Protein AF-0000000080700620 (afdb_homodimer)

Nearest PDB structures (foldseek):
  3g5g-assembly5_J  TM=9.250E-01  e=3.132E-03  Enterobacter sp. RFL1396
  3clc-assembly1_D  TM=9.111E-01  e=5.263E-03  unclassified
  4i6u-assembly1_A  TM=9.247E-01  e=5.907E-03  Enterobacter sp. RFL1396
  5k98-assembly1_P  TM=7.751E-01  e=6.629E-03  Escherichia coli MP020980.2
  3dnv-assembly1_B  TM=7.774E-01  e=7.439E-03  Escherichia coli K-12

InterPro domains:
  IPR001387 Cro/C1-type, helix-turn-helix domain [PF01381] (29-75)
  IPR001387 Cro/C1-type, helix-turn-helix domain [PS50943] (27-73)
  IPR001387 Cro/C1-type, helix-turn-helix domain [SM00530] (26-81)
  IPR001387 Cro/C1-type, helix-turn-helix domain [cd00093] (24-75)
  IPR010982 Lambda repressor-like, DNA-binding domain superfamily [G3DSA:1.10.260.40] (25-82)
  IPR010982 Lambda repressor-like, DNA-binding domain superfamily [SSF47413] (24-83)

Secondary structure (DSSP, 8-state):
-HHHHHHHHHHHHHHHHHHHHHHHHHHHHHHHHHT--HHHHHHHHT--HHHHHHHHTT-S--BHHHHHHHHHHTT-EEEEEEE-/-HHHHHHHHHHHHHHHHHHHHHHHHHHHHHHHHHT--HHHHHHHHT--HHHHHHHHTT-S--BHHHHHHHHHHTT-EEEEEEE-

Structure (mmCIF, N/CA/C/O backbone):
data_AF-0000000080700620-model_v1
#
loop_
_entity.id
_entity.type
_entity.pdbx_description
1 polymer 'DNA-binding helix-turn-helix protein'
#
loop_
_atom_site.group_PDB
_atom_site.id
_atom_site.type_symbol
_atom_site.label_atom_id
_atom_site.label_alt_id
_atom_site.label_comp_id
_atom_site.label_asym_id
_atom_site.label_entity_id
_atom_site.label_seq_id
_atom_site.pdbx_PDB_ins_code
_atom_site.Cartn_x
_atom_site.Cartn_y
_atom_site.Cartn_z
_atom_site.occupancy
_atom_site.B_iso_or_equiv
_atom_site.auth_seq_id
_atom_site.auth_comp_id
_atom_site.auth_asym_id
_atom_site.auth_atom_id
_atom_site.pdbx_PDB_model_num
ATOM 1 N N . MET A 1 1 ? -18.109 -12.594 -23.672 1 50.06 1 MET A N 1
ATOM 2 C CA . MET A 1 1 ? -16.969 -11.68 -23.562 1 50.06 1 MET A CA 1
ATOM 3 C C . MET A 1 1 ? -17.125 -10.742 -22.359 1 50.06 1 MET A C 1
ATOM 5 O O . MET A 1 1 ? -16.156 -10.453 -21.672 1 50.06 1 MET A O 1
ATOM 9 N N . GLU A 1 2 ? -18.438 -10.305 -22.203 1 54.78 2 GLU A N 1
ATOM 10 C CA . GLU A 1 2 ? -18.828 -9.391 -21.141 1 54.78 2 GLU A CA 1
ATOM 11 C C . GLU A 1 2 ? -18.672 -10.031 -19.766 1 54.78 2 GLU A C 1
ATOM 13 O O . GLU A 1 2 ? -18.281 -9.359 -18.797 1 54.78 2 GLU A O 1
ATOM 18 N N . GLU A 1 3 ? -18.938 -11.227 -19.719 1 53.06 3 GLU A N 1
ATOM 19 C CA . GLU A 1 3 ? -18.938 -11.969 -18.453 1 53.06 3 GLU A CA 1
ATOM 20 C C . GLU A 1 3 ? -17.547 -12.023 -17.844 1 53.06 3 GLU A C 1
ATOM 22 O O . GLU A 1 3 ? -17.391 -11.938 -16.625 1 53.06 3 GLU A O 1
ATOM 27 N N . LEU A 1 4 ? -16.656 -12.25 -18.766 1 53.56 4 LEU A N 1
ATOM 28 C CA . LEU A 1 4 ? -15.281 -12.383 -18.281 1 53.56 4 LEU A CA 1
ATOM 29 C C . LEU A 1 4 ? -14.805 -11.086 -17.641 1 53.56 4 LEU A C 1
ATOM 31 O O . LEU A 1 4 ? -14.047 -11.109 -16.672 1 53.56 4 LEU A O 1
ATOM 35 N N . LYS A 1 5 ? -15.352 -10.164 -18.234 1 55.62 5 LYS A N 1
ATOM 36 C CA . LYS A 1 5 ? -14.977 -8.859 -17.703 1 55.62 5 LYS A CA 1
ATOM 37 C C . LYS A 1 5 ? -15.539 -8.656 -16.297 1 55.62 5 LYS A C 1
ATOM 39 O O . LYS A 1 5 ? -14.883 -8.055 -15.445 1 55.62 5 LYS A O 1
ATOM 44 N N . ILE A 1 6 ? -16.703 -9.07 -16.188 1 56.22 6 ILE A N 1
ATOM 45 C CA . ILE A 1 6 ? -17.391 -8.969 -14.898 1 56.22 6 ILE A CA 1
ATOM 46 C C . ILE A 1 6 ? -16.688 -9.852 -13.875 1 56.22 6 ILE A C 1
ATOM 48 O O . ILE A 1 6 ? -16.516 -9.445 -12.719 1 56.22 6 ILE A O 1
ATOM 52 N N . ALA A 1 7 ? -16.328 -10.984 -14.328 1 59.22 7 ALA A N 1
ATOM 53 C CA . ALA A 1 7 ? -15.727 -11.953 -13.422 1 59.22 7 ALA A CA 1
ATOM 54 C C . ALA A 1 7 ? -14.406 -11.43 -12.867 1 59.22 7 ALA A C 1
ATOM 56 O O . ALA A 1 7 ? -14.125 -11.57 -11.672 1 59.22 7 ALA A O 1
ATOM 57 N N . ASN A 1 8 ? -13.711 -10.734 -13.711 1 65.81 8 ASN A N 1
ATOM 58 C CA . ASN A 1 8 ? -12.398 -10.258 -13.273 1 65.81 8 ASN A CA 1
ATOM 59 C C . ASN A 1 8 ? -12.508 -8.961 -12.477 1 65.81 8 ASN A C 1
ATOM 61 O O . ASN A 1 8 ? -11.633 -8.641 -11.672 1 65.81 8 ASN A O 1
ATOM 65 N N . ALA A 1 9 ? -13.789 -8.328 -12.57 1 75.56 9 ALA A N 1
ATOM 66 C CA . ALA A 1 9 ? -14.008 -7.023 -11.961 1 75.56 9 ALA A CA 1
ATOM 67 C C . ALA A 1 9 ? -14.359 -7.16 -10.477 1 75.56 9 ALA A C 1
ATOM 69 O O . ALA A 1 9 ? -13.953 -6.332 -9.656 1 75.56 9 ALA A O 1
ATOM 70 N N . GLN A 1 10 ? -14.82 -8.18 -10.125 1 84 10 GLN A N 1
ATOM 71 C CA . GLN A 1 10 ? -15.336 -8.336 -8.773 1 84 10 GLN A CA 1
ATOM 72 C C . GLN A 1 10 ? -14.203 -8.469 -7.762 1 84 10 GLN A C 1
ATOM 74 O O . GLN A 1 10 ? -14.156 -7.746 -6.766 1 84 10 GLN A O 1
ATOM 79 N N . PRO A 1 11 ? -13.305 -9.312 -8.18 1 87.94 11 PRO A N 1
ATOM 80 C CA . PRO A 1 11 ? -12.211 -9.445 -7.219 1 87.94 11 PRO A CA 1
ATOM 81 C C . PRO A 1 11 ? -11.359 -8.18 -7.109 1 87.94 11 PRO A C 1
ATOM 83 O O . PRO A 1 11 ? -10.859 -7.863 -6.031 1 87.94 11 PRO A O 1
ATOM 86 N N . ARG A 1 12 ? -11.258 -7.469 -8.125 1 89.56 12 ARG A N 1
ATOM 87 C CA . ARG A 1 12 ? -10.477 -6.234 -8.102 1 89.56 12 ARG A CA 1
ATOM 88 C C . ARG A 1 12 ? -11.148 -5.184 -7.223 1 89.56 12 ARG A C 1
ATOM 90 O O . ARG A 1 12 ? -10.469 -4.465 -6.484 1 89.56 12 ARG A O 1
ATOM 97 N N . GLU A 1 13 ? -12.453 -5.18 -7.324 1 93.38 13 GLU A N 1
ATOM 98 C CA . GLU A 1 13 ? -13.188 -4.207 -6.527 1 93.38 13 GLU A CA 1
ATOM 99 C C . GLU A 1 13 ? -13.125 -4.543 -5.039 1 93.38 13 GLU A C 1
ATOM 101 O O . GLU A 1 13 ? -13.031 -3.645 -4.199 1 93.38 13 GLU A O 1
ATOM 106 N N . ALA A 1 14 ? -13.164 -5.793 -4.773 1 94.94 14 ALA A N 1
ATOM 107 C CA . ALA A 1 14 ? -13.047 -6.215 -3.379 1 94.94 14 ALA A CA 1
ATOM 108 C C . ALA A 1 14 ? -11.68 -5.852 -2.811 1 94.94 14 ALA A C 1
ATOM 110 O O . ALA A 1 14 ? -11.578 -5.391 -1.67 1 94.94 14 ALA A O 1
ATOM 111 N N . ALA A 1 15 ? -10.719 -6.066 -3.633 1 95.25 15 ALA A N 1
ATOM 112 C CA . ALA A 1 15 ? -9.367 -5.723 -3.203 1 95.25 15 ALA A CA 1
ATOM 113 C C . ALA A 1 15 ? -9.227 -4.219 -3.002 1 95.25 15 ALA A C 1
ATOM 115 O O . ALA A 1 15 ? -8.57 -3.771 -2.057 1 95.25 15 ALA A O 1
ATOM 116 N N . ARG A 1 16 ? -9.797 -3.52 -3.887 1 94.44 16 ARG A N 1
ATOM 117 C CA . ARG A 1 16 ? -9.758 -2.066 -3.77 1 94.44 16 ARG A CA 1
ATOM 118 C C . ARG A 1 16 ? -10.445 -1.6 -2.49 1 94.44 16 ARG A C 1
ATOM 120 O O . ARG A 1 16 ? -9.961 -0.692 -1.813 1 94.44 16 ARG A O 1
ATOM 127 N N . GLN A 1 17 ? -11.555 -2.17 -2.189 1 95.5 17 GLN A N 1
ATOM 128 C CA . GLN A 1 17 ? -12.281 -1.797 -0.981 1 95.5 17 GLN A CA 1
ATOM 129 C C . GLN A 1 17 ? -11.461 -2.086 0.271 1 95.5 17 GLN A C 1
ATOM 131 O O . GLN A 1 17 ? -11.398 -1.262 1.187 1 95.5 17 GLN A O 1
ATOM 136 N N . LYS A 1 18 ? -10.844 -3.201 0.266 1 96.44 18 LYS A N 1
ATOM 137 C CA . LYS A 1 18 ? -10 -3.547 1.402 1 96.44 18 LYS A CA 1
ATOM 138 C C . LYS A 1 18 ? -8.82 -2.588 1.521 1 96.44 18 LYS A C 1
ATOM 140 O O . LYS A 1 18 ? -8.492 -2.123 2.615 1 96.44 18 LYS A O 1
ATOM 145 N N . ALA A 1 19 ? -8.289 -2.332 0.412 1 96.56 19 ALA A N 1
ATOM 146 C CA . ALA A 1 19 ? -7.117 -1.46 0.39 1 96.56 19 ALA A CA 1
ATOM 147 C C . ALA A 1 19 ? -7.473 -0.051 0.854 1 96.56 19 ALA A C 1
ATOM 149 O O . ALA A 1 19 ? -6.75 0.548 1.653 1 96.56 19 ALA A O 1
ATOM 150 N N . THR A 1 20 ? -8.562 0.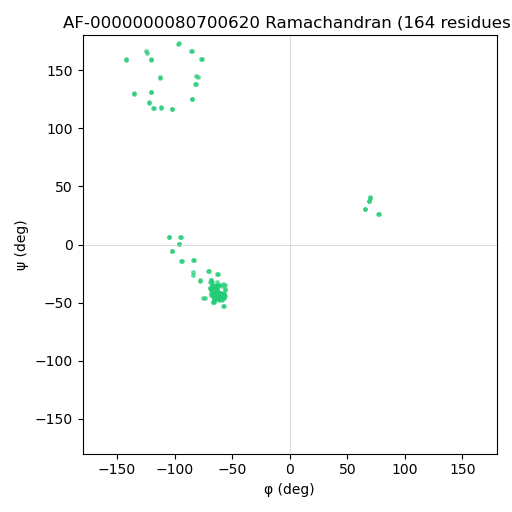45 0.324 1 96.38 20 THR A N 1
ATOM 151 C CA . THR A 1 20 ? -8.953 1.806 0.697 1 96.38 20 THR A CA 1
ATOM 152 C C . THR A 1 20 ? -9.367 1.865 2.164 1 96.38 20 THR A C 1
ATOM 154 O O . THR A 1 20 ? -9.148 2.877 2.836 1 96.38 20 THR A O 1
ATOM 157 N N . GLN A 1 21 ? -9.953 0.847 2.615 1 96.94 21 GLN A N 1
ATOM 158 C CA . GLN A 1 21 ? -10.289 0.787 4.031 1 96.94 21 GLN A CA 1
ATOM 159 C C . GLN A 1 21 ? -9.039 0.803 4.902 1 96.94 21 GLN A C 1
ATOM 161 O O . GLN A 1 21 ? -8.977 1.526 5.898 1 96.94 21 GLN A O 1
ATOM 166 N N . ASN A 1 22 ? -8.078 0.005 4.531 1 96.75 22 ASN A N 1
ATOM 167 C CA . ASN A 1 22 ? -6.82 -0.032 5.266 1 96.75 22 ASN A CA 1
ATOM 168 C C . ASN A 1 22 ? -6.152 1.34 5.305 1 96.75 22 ASN A C 1
ATOM 170 O O . ASN A 1 22 ? -5.707 1.788 6.363 1 96.75 22 ASN A O 1
ATOM 174 N N . ALA A 1 23 ? -6.129 1.931 4.211 1 97.06 23 ALA A N 1
ATOM 175 C CA . ALA A 1 23 ? -5.516 3.256 4.129 1 97.06 23 ALA A CA 1
ATOM 176 C C . ALA A 1 23 ? -6.254 4.254 5.016 1 97.06 23 ALA A C 1
ATOM 178 O O . ALA A 1 23 ? -5.629 5.027 5.742 1 97.06 23 ALA A O 1
ATOM 179 N N . ALA A 1 24 ? -7.535 4.23 4.898 1 97.69 24 ALA A N 1
ATOM 180 C CA . ALA A 1 24 ? -8.359 5.137 5.695 1 97.69 24 ALA A CA 1
ATOM 181 C C . ALA A 1 24 ? -8.109 4.934 7.188 1 97.69 24 ALA A C 1
ATOM 183 O O . ALA A 1 24 ? -7.949 5.902 7.934 1 97.69 24 ALA A O 1
ATOM 184 N N . GLU A 1 25 ? -8.07 3.746 7.598 1 97.38 25 GLU A N 1
ATOM 185 C CA . GLU A 1 25 ? -7.867 3.418 9.008 1 97.38 25 GLU A CA 1
ATOM 186 C C . GLU A 1 25 ? -6.496 3.881 9.492 1 97.38 25 GLU A C 1
ATOM 188 O O . GLU A 1 25 ? -6.359 4.348 10.625 1 97.38 25 GLU A O 1
ATOM 193 N N . ILE A 1 26 ? -5.555 3.77 8.664 1 97.56 26 ILE A N 1
ATOM 194 C CA . ILE A 1 26 ? -4.203 4.18 9.016 1 97.56 26 ILE A CA 1
ATOM 195 C C . ILE A 1 26 ? -4.16 5.691 9.234 1 97.56 26 ILE A C 1
ATOM 197 O O . ILE A 1 26 ? -3.613 6.164 10.234 1 97.56 26 ILE A O 1
ATOM 201 N N . LEU A 1 27 ? -4.719 6.383 8.289 1 97.69 27 LEU A N 1
ATOM 202 C CA . LEU A 1 27 ? -4.711 7.836 8.422 1 97.69 27 LEU A CA 1
ATOM 203 C C . LEU A 1 27 ? -5.512 8.281 9.641 1 97.69 27 LEU A C 1
ATOM 205 O O . LEU A 1 27 ? -5.098 9.18 10.367 1 97.69 27 LEU A O 1
ATOM 209 N N . LEU A 1 28 ? -6.629 7.613 9.828 1 97.25 28 LEU A N 1
ATOM 210 C CA . LEU A 1 28 ? -7.445 7.922 10.992 1 97.25 28 LEU A CA 1
ATOM 211 C C . LEU A 1 28 ? -6.676 7.641 12.281 1 97.25 28 LEU A C 1
ATOM 213 O O . LEU A 1 28 ? -6.73 8.43 13.227 1 97.25 28 LEU A O 1
ATOM 217 N N . GLU A 1 29 ? -6.031 6.594 12.328 1 97.5 29 GLU A N 1
ATOM 218 C CA . GLU A 1 29 ? -5.227 6.234 13.492 1 97.5 29 GLU A CA 1
ATOM 219 C C . GLU A 1 29 ? -4.121 7.258 13.734 1 97.5 29 GLU A C 1
ATOM 221 O O . GLU A 1 29 ? -3.867 7.652 14.875 1 97.5 29 GLU A O 1
ATOM 226 N N . ILE A 1 30 ? -3.502 7.633 12.727 1 97.31 30 ILE A N 1
ATOM 227 C CA . ILE A 1 30 ? -2.443 8.633 12.812 1 97.31 30 ILE A CA 1
ATOM 228 C C . ILE A 1 30 ? -2.998 9.914 13.438 1 97.31 30 ILE A C 1
ATOM 230 O O . ILE A 1 30 ? -2.432 10.445 14.391 1 97.31 30 ILE A O 1
ATOM 234 N N . ARG A 1 31 ? -4.094 10.344 12.805 1 97.56 31 ARG A N 1
ATOM 235 C CA . ARG A 1 31 ? -4.664 11.594 13.281 1 97.56 31 ARG A CA 1
ATOM 236 C C . ARG A 1 31 ? -5.129 11.469 14.727 1 97.56 31 ARG A C 1
ATOM 238 O O . ARG A 1 31 ? -4.898 12.367 15.539 1 97.56 31 ARG A O 1
ATOM 245 N N . SER A 1 32 ? -5.723 10.375 15.078 1 97.25 32 SER A N 1
ATOM 246 C CA . SER A 1 32 ? -6.227 10.141 16.422 1 97.25 32 SER A CA 1
ATOM 247 C C . SER A 1 32 ? -5.086 10.07 17.438 1 97.25 32 SER A C 1
ATOM 249 O O . SER A 1 32 ? -5.137 10.719 18.484 1 97.25 32 SER A O 1
ATOM 251 N N . LYS A 1 33 ? -4.055 9.453 17.141 1 96.31 33 LYS A N 1
ATOM 252 C CA . LYS A 1 33 ? -2.945 9.242 18.062 1 96.31 33 LYS A CA 1
ATOM 253 C C . LYS A 1 33 ? -2.088 10.492 18.188 1 96.31 33 LYS A C 1
ATOM 255 O O . LYS A 1 33 ? -1.534 10.766 19.266 1 96.31 33 LYS A O 1
ATOM 260 N N . ARG A 1 34 ? -2.039 11.234 17.125 1 95.5 34 ARG A N 1
ATOM 261 C CA . ARG A 1 34 ? -1.228 12.445 17.141 1 95.5 34 ARG A CA 1
ATOM 262 C C . ARG A 1 34 ? -2.068 13.664 17.5 1 95.5 34 ARG A C 1
ATOM 264 O O . ARG A 1 34 ? -1.531 14.75 17.75 1 95.5 34 ARG A O 1
ATOM 271 N N . GLY A 1 35 ? -3.336 13.5 17.453 1 96.75 35 GLY A N 1
ATOM 272 C CA . GLY A 1 35 ? -4.23 14.594 17.797 1 96.75 35 GLY A CA 1
ATOM 273 C C . GLY A 1 35 ? -4.219 15.711 16.766 1 96.75 35 GLY A C 1
ATOM 274 O O . GLY A 1 35 ? -4.223 16.891 17.125 1 96.75 35 GLY A O 1
ATOM 275 N N . ILE A 1 36 ? -4.18 15.352 15.547 1 97 36 ILE A N 1
ATOM 276 C CA . ILE A 1 36 ? -4.086 16.391 14.523 1 97 36 ILE A CA 1
ATOM 277 C C . ILE A 1 36 ? -5.289 16.297 13.586 1 97 36 ILE A C 1
ATOM 279 O O . ILE A 1 36 ? -5.934 15.242 13.492 1 97 36 ILE A O 1
ATOM 283 N N . SER A 1 37 ? -5.539 17.422 12.922 1 98.06 37 SER A N 1
ATOM 284 C CA . SER A 1 37 ? -6.621 17.5 11.945 1 98.06 37 SER A CA 1
ATOM 285 C C . SER A 1 37 ? -6.168 17 10.578 1 98.06 37 SER A C 1
ATOM 287 O O . SER A 1 37 ? -4.984 16.734 10.367 1 98.06 37 SER A O 1
ATOM 289 N N . GLN A 1 38 ? -7.137 16.781 9.727 1 98 38 GLN A N 1
ATOM 290 C CA . GLN A 1 38 ? -6.816 16.438 8.352 1 98 38 GLN A CA 1
ATOM 291 C C . GLN A 1 38 ? -5.938 17.5 7.703 1 98 38 GLN A C 1
ATOM 293 O O . GLN A 1 38 ? -5.016 17.172 6.949 1 98 38 GLN A O 1
ATOM 298 N N . ALA A 1 39 ? -6.223 18.797 8.023 1 98.06 39 ALA A N 1
ATOM 299 C CA . ALA A 1 39 ? -5.465 19.906 7.477 1 98.06 39 ALA A CA 1
ATOM 300 C C . ALA A 1 39 ? -4.012 19.859 7.934 1 98.06 39 ALA A C 1
ATOM 302 O O . ALA A 1 39 ? -3.096 20.078 7.137 1 98.06 39 ALA A O 1
ATOM 303 N N . ARG A 1 40 ? -3.875 19.594 9.188 1 97.94 40 ARG A N 1
ATOM 304 C CA . ARG A 1 40 ? -2.523 19.516 9.734 1 97.94 40 ARG A CA 1
ATOM 305 C C . ARG A 1 40 ? -1.76 18.328 9.156 1 97.94 40 ARG A C 1
ATOM 307 O O . ARG A 1 40 ? -0.576 18.453 8.828 1 97.94 40 ARG A O 1
ATOM 314 N N . LEU A 1 41 ? -2.402 17.172 9.055 1 97.5 41 LEU A N 1
ATOM 315 C CA . LEU A 1 41 ? -1.77 16.016 8.445 1 97.5 41 LEU A CA 1
ATOM 316 C C . LEU A 1 41 ? -1.35 16.328 7.008 1 97.5 41 LEU A C 1
ATOM 318 O O . LEU A 1 41 ? -0.256 15.945 6.582 1 97.5 41 LEU A O 1
ATOM 322 N N . ALA A 1 42 ? -2.219 16.969 6.289 1 97.56 42 ALA A N 1
ATOM 323 C CA . ALA A 1 42 ? -1.942 17.359 4.91 1 97.56 42 ALA A CA 1
ATOM 324 C C . ALA A 1 42 ? -0.709 18.25 4.828 1 97.56 42 ALA A C 1
ATOM 326 O O . ALA A 1 42 ? 0.176 18.031 4 1 97.56 42 ALA A O 1
ATOM 327 N N . GLU A 1 43 ? -0.617 19.125 5.715 1 96.81 43 GLU A N 1
ATOM 328 C CA . GLU A 1 43 ? 0.5 20.062 5.766 1 96.81 43 GLU A CA 1
ATOM 329 C C . GLU A 1 43 ? 1.813 19.344 6.059 1 96.81 43 GLU A C 1
ATOM 331 O O . GLU A 1 43 ? 2.803 19.531 5.348 1 96.81 43 GLU A O 1
ATOM 336 N N . ILE A 1 44 ? 1.763 18.469 7.027 1 94.56 44 ILE A N 1
ATOM 337 C CA . ILE A 1 44 ? 2.963 17.766 7.469 1 94.56 44 ILE A CA 1
ATOM 338 C C . ILE A 1 44 ? 3.424 16.797 6.383 1 94.56 44 ILE A C 1
ATOM 340 O O . ILE A 1 44 ? 4.621 16.547 6.234 1 94.56 44 ILE A O 1
ATOM 344 N N . SER A 1 45 ? 2.5 16.266 5.648 1 95.12 45 SER A N 1
ATOM 345 C CA . SER A 1 45 ? 2.826 15.258 4.648 1 95.12 45 SER A CA 1
ATOM 346 C C . SER A 1 45 ? 2.988 15.883 3.266 1 95.12 45 SER A C 1
ATOM 348 O O . SER A 1 45 ? 3.211 15.172 2.281 1 95.12 45 SER A O 1
ATOM 350 N N . GLY A 1 46 ? 2.83 17.141 3.164 1 94.31 46 GLY A N 1
ATOM 351 C CA . GLY A 1 46 ? 2.977 17.812 1.88 1 94.31 46 GLY A CA 1
ATOM 352 C C . GLY A 1 46 ? 1.872 17.453 0.899 1 94.31 46 GLY A C 1
ATOM 353 O O . GLY A 1 46 ? 2.131 17.266 -0.291 1 94.31 46 GLY A O 1
ATOM 354 N N . ARG A 1 47 ? 0.712 17.312 1.41 1 94.94 47 ARG A N 1
ATOM 355 C CA . ARG A 1 47 ? -0.45 16.969 0.596 1 94.94 47 ARG A CA 1
ATOM 356 C C . ARG A 1 47 ? -1.563 18 0.777 1 94.94 47 ARG A C 1
ATOM 358 O O . ARG A 1 47 ? -1.497 18.844 1.672 1 94.94 47 ARG A O 1
ATOM 365 N N . LYS A 1 48 ? -2.461 17.906 -0.145 1 96.94 48 LYS A N 1
ATOM 366 C CA . LYS A 1 48 ? -3.656 18.719 0.02 1 96.94 48 LYS A CA 1
ATOM 367 C C . LYS A 1 48 ? -4.637 18.078 0.997 1 96.94 48 LYS A C 1
ATOM 369 O O . LYS A 1 48 ? -4.781 16.844 1.021 1 96.94 48 LYS A O 1
ATOM 374 N N . GLN A 1 49 ? -5.289 18.922 1.737 1 97.75 49 GLN A N 1
ATOM 375 C CA . GLN A 1 49 ? -6.305 18.438 2.664 1 97.75 49 GLN A CA 1
ATOM 376 C C . GLN A 1 49 ? -7.371 17.625 1.935 1 97.75 49 GLN A C 1
ATOM 378 O O . GLN A 1 49 ? -7.875 16.625 2.465 1 97.75 49 GLN A O 1
ATOM 383 N N . SER A 1 50 ? -7.641 18.016 0.796 1 97.75 50 SER A N 1
ATOM 384 C CA . SER A 1 50 ? -8.648 17.312 0.009 1 97.75 50 SER A CA 1
ATOM 385 C C . SER A 1 50 ? -8.219 15.883 -0.29 1 97.75 50 SER A C 1
ATOM 387 O O . SER A 1 50 ? -9.047 14.984 -0.358 1 97.75 50 SER A O 1
ATOM 389 N N . TYR A 1 51 ? -7.004 15.695 -0.484 1 96.94 51 TYR A N 1
ATOM 390 C CA . TYR A 1 51 ? -6.469 14.359 -0.738 1 96.94 51 TYR A CA 1
ATOM 391 C C . TYR A 1 51 ? -6.617 13.4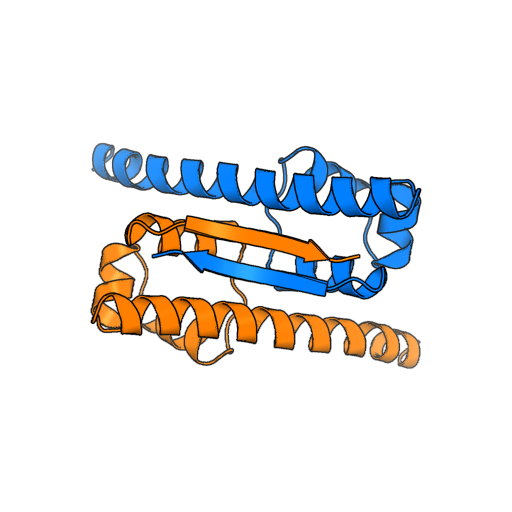69 0.489 1 96.94 51 TYR A C 1
ATOM 393 O O . TYR A 1 51 ? -7.09 12.336 0.386 1 96.94 51 TYR A O 1
ATOM 401 N N . ILE A 1 52 ? -6.195 14.008 1.582 1 97.75 52 ILE A N 1
ATOM 402 C CA . ILE A 1 52 ? -6.324 13.281 2.84 1 97.75 52 ILE A CA 1
ATOM 403 C C . ILE A 1 52 ? -7.785 12.898 3.07 1 97.75 52 ILE A C 1
ATOM 405 O O . ILE A 1 52 ? -8.094 11.758 3.416 1 97.75 52 ILE A O 1
ATOM 409 N N . SER A 1 53 ? -8.609 13.844 2.826 1 97.81 53 SER A N 1
ATOM 410 C CA . SER A 1 53 ? -10.039 13.633 3.008 1 97.81 53 SER A CA 1
ATOM 411 C C . SER A 1 53 ? -10.555 12.516 2.1 1 97.81 53 SER A C 1
ATOM 413 O O . SER A 1 53 ? -11.305 11.648 2.539 1 97.81 53 SER A O 1
ATOM 415 N N . ARG A 1 54 ? -10.133 12.523 0.904 1 97.44 54 ARG A N 1
ATOM 416 C CA . ARG A 1 54 ? -10.578 11.516 -0.05 1 97.44 54 ARG A CA 1
ATOM 417 C C . ARG A 1 54 ? -10.078 10.125 0.34 1 97.44 54 ARG A C 1
ATOM 419 O O . ARG A 1 54 ? -10.789 9.133 0.169 1 97.44 54 ARG A O 1
ATOM 426 N N . VAL A 1 55 ? -8.93 10.023 0.849 1 97.38 55 VAL A N 1
ATOM 427 C CA . VAL A 1 55 ? -8.375 8.742 1.288 1 97.38 55 VAL A CA 1
ATOM 428 C C . VAL A 1 55 ? -9.148 8.234 2.504 1 97.38 55 VAL A C 1
ATOM 430 O O . VAL A 1 55 ? -9.562 7.074 2.545 1 97.38 55 VAL A O 1
ATOM 433 N N . GLU A 1 56 ? -9.406 9.156 3.398 1 97.38 56 GLU A N 1
ATOM 434 C CA . GLU A 1 56 ? -10.078 8.781 4.641 1 97.38 56 GLU A CA 1
ATOM 435 C C . GLU A 1 56 ? -11.531 8.406 4.395 1 97.38 56 GLU A C 1
ATOM 437 O O . GLU A 1 56 ? -12.141 7.695 5.195 1 97.38 56 GLU A O 1
ATOM 442 N N . SER A 1 57 ? -12.031 8.93 3.287 1 96.75 57 SER A N 1
ATOM 443 C CA . SER A 1 57 ? -13.406 8.594 2.928 1 96.75 57 SER A CA 1
ATOM 444 C C . SER A 1 57 ? -13.453 7.414 1.963 1 96.75 57 SER A C 1
ATOM 446 O O . SER A 1 57 ? -14.5 7.113 1.394 1 96.75 57 SER A O 1
ATOM 448 N N . ARG A 1 58 ? -12.367 6.801 1.699 1 96.06 58 ARG A N 1
ATOM 449 C CA . ARG A 1 58 ? -12.234 5.602 0.88 1 96.06 58 ARG A CA 1
ATOM 450 C C . ARG A 1 58 ? -12.609 5.883 -0.571 1 96.06 58 ARG A C 1
ATOM 452 O O . ARG A 1 58 ? -13.125 5.008 -1.268 1 96.06 58 ARG A O 1
ATOM 459 N N . GLN A 1 59 ? -12.383 7.078 -0.969 1 94.38 59 GLN A N 1
ATOM 460 C CA . GLN A 1 59 ? -12.695 7.484 -2.332 1 94.38 59 GLN A CA 1
ATOM 461 C C . GLN A 1 59 ? -11.445 7.535 -3.197 1 94.38 59 GLN A C 1
ATOM 463 O O . GLN A 1 59 ? -11.523 7.766 -4.406 1 94.38 59 GLN A O 1
ATOM 468 N N 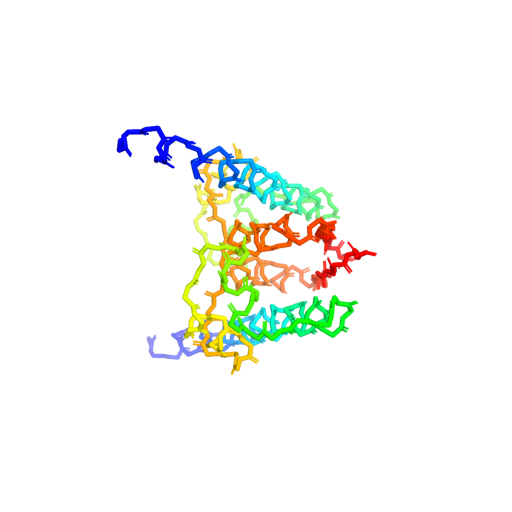. GLN A 1 60 ? -10.383 7.348 -2.635 1 93.19 60 GLN A N 1
ATOM 469 C CA . GLN A 1 60 ? -9.102 7.418 -3.33 1 93.19 60 GLN A CA 1
ATOM 470 C C . GLN A 1 60 ? -8.195 6.254 -2.934 1 93.19 60 GLN A C 1
ATOM 472 O O . GLN A 1 60 ? -8.031 5.969 -1.746 1 93.19 60 GLN A O 1
ATOM 477 N N . ASN A 1 61 ? -7.695 5.648 -3.998 1 90.69 61 ASN A N 1
ATOM 478 C CA . ASN A 1 61 ? -6.66 4.656 -3.738 1 90.69 61 ASN A CA 1
ATOM 479 C C . ASN A 1 61 ? -5.293 5.309 -3.553 1 90.69 61 ASN A C 1
ATOM 481 O O . ASN A 1 61 ? -4.969 6.289 -4.23 1 90.69 61 ASN A O 1
ATOM 485 N N . ILE A 1 62 ? -4.562 4.84 -2.609 1 95.31 62 ILE A N 1
ATOM 486 C CA . ILE A 1 62 ? -3.248 5.41 -2.32 1 95.31 62 ILE A CA 1
ATOM 487 C C . ILE A 1 62 ? -2.162 4.387 -2.652 1 95.31 62 ILE A C 1
ATOM 489 O O . ILE A 1 62 ? -2.389 3.18 -2.562 1 95.31 62 ILE A O 1
ATOM 493 N N . SER A 1 63 ? -1.061 4.887 -3.156 1 96.19 63 SER A N 1
ATOM 494 C CA . SER A 1 63 ? 0.079 4.004 -3.383 1 96.19 63 SER A CA 1
ATOM 495 C C . SER A 1 63 ? 0.798 3.684 -2.078 1 96.19 63 SER A C 1
ATOM 497 O O . SER A 1 63 ? 0.672 4.418 -1.096 1 96.19 63 SER A O 1
ATOM 499 N N . LEU A 1 64 ? 1.524 2.635 -2.082 1 97 64 LEU A N 1
ATOM 500 C CA . LEU A 1 64 ? 2.326 2.279 -0.916 1 97 64 LEU A CA 1
ATOM 501 C C . LEU A 1 64 ? 3.361 3.359 -0.618 1 97 64 LEU A C 1
ATOM 503 O O . LEU A 1 64 ? 3.635 3.658 0.546 1 97 64 LEU A O 1
ATOM 507 N N . ALA A 1 65 ? 3.883 3.967 -1.612 1 96.31 65 ALA A N 1
ATOM 508 C CA . ALA A 1 65 ? 4.875 5.027 -1.45 1 96.31 65 ALA A CA 1
ATOM 509 C C . ALA A 1 65 ? 4.262 6.254 -0.782 1 96.31 65 ALA A C 1
ATOM 511 O O . ALA A 1 65 ? 4.855 6.828 0.136 1 96.31 65 ALA A O 1
ATOM 512 N N . THR A 1 66 ? 3.109 6.594 -1.229 1 96.19 66 THR A N 1
ATOM 513 C CA . THR A 1 66 ? 2.436 7.754 -0.657 1 96.19 66 THR A CA 1
ATOM 514 C C . THR A 1 66 ? 2.061 7.5 0.8 1 96.19 66 THR A C 1
ATOM 516 O O . THR A 1 66 ? 2.248 8.367 1.656 1 96.19 66 THR A O 1
ATOM 519 N N . LEU A 1 67 ? 1.512 6.352 1.028 1 97.25 67 LEU A N 1
ATOM 520 C CA . LEU A 1 67 ? 1.188 5.988 2.404 1 97.25 67 LEU A CA 1
ATOM 521 C C . LEU A 1 67 ? 2.432 6.035 3.285 1 97.25 67 LEU A C 1
ATOM 523 O O . LEU A 1 67 ? 2.389 6.555 4.402 1 97.25 67 LEU A O 1
ATOM 527 N N . GLN A 1 68 ? 3.5 5.535 2.754 1 97.38 68 GLN A N 1
ATOM 528 C CA . GLN A 1 68 ? 4.773 5.562 3.465 1 97.38 68 GLN A CA 1
ATOM 529 C C . GLN A 1 68 ? 5.211 6.996 3.756 1 97.38 68 GLN A C 1
ATOM 531 O O . GLN A 1 68 ? 5.688 7.293 4.852 1 97.38 68 GLN A O 1
ATOM 536 N N . GLU A 1 69 ? 5.039 7.801 2.824 1 96.75 69 GLU A N 1
ATOM 537 C CA . GLU A 1 69 ? 5.398 9.203 2.992 1 96.75 69 GLU A CA 1
ATOM 538 C C . GLU A 1 69 ? 4.625 9.844 4.141 1 96.75 69 GLU A C 1
ATOM 540 O O . GLU A 1 69 ? 5.195 10.57 4.957 1 96.75 69 GLU A O 1
ATOM 545 N N . ILE A 1 70 ? 3.398 9.602 4.148 1 97.06 70 ILE A N 1
ATOM 546 C CA . ILE A 1 70 ? 2.533 10.18 5.172 1 97.06 70 ILE A CA 1
ATOM 547 C C . ILE A 1 70 ? 2.934 9.656 6.547 1 97.06 70 ILE A C 1
ATOM 549 O O . ILE A 1 70 ? 3.059 10.422 7.5 1 97.06 70 ILE A O 1
ATOM 553 N N . VAL A 1 71 ? 3.131 8.43 6.625 1 97.5 71 VAL A N 1
ATOM 554 C CA . VAL A 1 71 ? 3.512 7.805 7.887 1 97.5 71 VAL A CA 1
ATOM 555 C C . VAL A 1 71 ? 4.859 8.352 8.352 1 97.5 71 VAL A C 1
ATOM 557 O O . VAL A 1 71 ? 5.035 8.68 9.523 1 97.5 71 VAL A O 1
ATOM 560 N N . ASP A 1 72 ? 5.797 8.5 7.418 1 96.62 72 ASP A N 1
ATOM 561 C CA . ASP A 1 72 ? 7.117 9.039 7.738 1 96.62 72 ASP A CA 1
ATOM 562 C C . ASP A 1 72 ? 7.023 10.477 8.242 1 96.62 72 ASP A C 1
ATOM 564 O O . ASP A 1 72 ? 7.754 10.867 9.156 1 96.62 72 ASP A O 1
ATOM 568 N N . ALA A 1 73 ? 6.137 11.164 7.633 1 95.69 73 ALA A N 1
ATOM 569 C CA . ALA A 1 73 ? 5.992 12.578 7.953 1 95.69 73 ALA A CA 1
ATOM 570 C C . ALA A 1 73 ? 5.574 12.773 9.406 1 95.69 73 ALA A C 1
ATOM 572 O O . ALA A 1 73 ? 5.895 13.797 10.023 1 95.69 73 ALA A O 1
ATOM 573 N N . VAL A 1 74 ? 4.934 11.781 9.977 1 95.69 74 VAL A N 1
ATOM 574 C CA . VAL A 1 74 ? 4.465 11.914 11.352 1 95.69 74 VAL A CA 1
ATOM 575 C C . VAL A 1 74 ? 5.367 11.109 12.281 1 95.69 74 VAL A C 1
ATOM 577 O O . VAL A 1 74 ? 5.047 10.93 13.461 1 95.69 74 VAL A O 1
ATOM 580 N N . GLY A 1 75 ? 6.402 10.578 11.773 1 95.38 75 GLY A N 1
ATOM 581 C CA . GLY A 1 75 ? 7.371 9.844 12.57 1 95.38 75 GLY A CA 1
ATOM 582 C C . GLY A 1 75 ? 6.906 8.445 12.938 1 95.38 75 GLY A C 1
ATOM 583 O O . GLY A 1 75 ? 7.32 7.895 13.961 1 95.38 75 GLY A O 1
ATOM 584 N N . GLY A 1 76 ? 6.074 7.914 12.141 1 96.19 76 GLY A N 1
ATOM 585 C CA . GLY A 1 76 ? 5.582 6.566 12.383 1 96.19 76 GLY A CA 1
ATOM 586 C C . GLY A 1 76 ? 6.332 5.504 11.602 1 96.19 76 GLY A C 1
ATOM 587 O O . GLY A 1 76 ? 7.266 5.82 10.859 1 96.19 76 GLY A O 1
ATOM 588 N N . ASN A 1 77 ? 5.953 4.25 11.969 1 96.88 77 ASN A N 1
ATOM 589 C CA . ASN A 1 77 ? 6.48 3.09 11.258 1 96.88 77 ASN A CA 1
ATOM 590 C C . ASN A 1 77 ? 5.371 2.293 10.578 1 96.88 77 ASN A C 1
ATOM 592 O O . ASN A 1 77 ? 4.445 1.82 11.242 1 96.88 77 ASN A O 1
ATOM 596 N N . LEU A 1 78 ? 5.484 2.246 9.273 1 96.81 78 LEU A N 1
ATOM 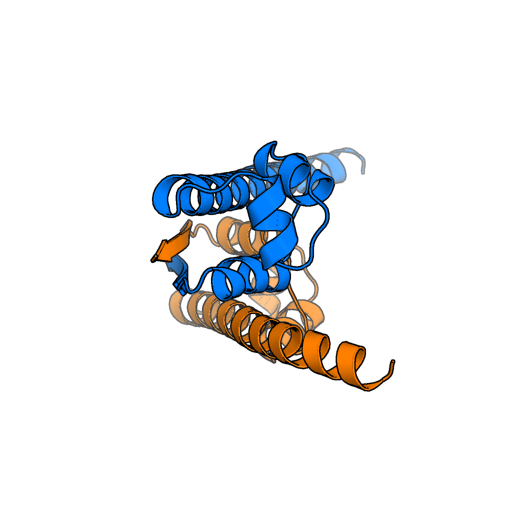597 C CA . LEU A 1 78 ? 4.508 1.477 8.508 1 96.81 78 LEU A CA 1
ATOM 598 C C . LEU A 1 78 ? 4.902 0.005 8.453 1 96.81 78 LEU A C 1
ATOM 600 O O . LEU A 1 78 ? 6.023 -0.326 8.062 1 96.81 78 LEU A O 1
ATOM 604 N N . VAL A 1 79 ? 3.975 -0.855 8.883 1 96.69 79 VAL A N 1
ATOM 605 C CA . VAL A 1 79 ? 4.207 -2.295 8.852 1 96.69 79 VAL A CA 1
ATOM 606 C C . VAL A 1 79 ? 3.287 -2.947 7.828 1 96.69 79 VAL A C 1
ATOM 608 O O . VAL A 1 79 ? 2.062 -2.842 7.93 1 96.69 79 VAL A O 1
ATOM 611 N N . VAL A 1 80 ? 3.893 -3.525 6.871 1 95.94 80 VAL A N 1
ATOM 612 C CA . VAL A 1 80 ? 3.146 -4.25 5.848 1 95.94 80 VAL A CA 1
ATOM 613 C C . VAL A 1 80 ? 3.613 -5.707 5.801 1 95.94 80 VAL A C 1
ATOM 615 O O . VAL A 1 80 ? 4.797 -5.977 5.586 1 95.94 80 VAL A O 1
ATOM 618 N N . LYS A 1 81 ? 2.688 -6.609 6 1 96 81 LYS A N 1
ATOM 619 C CA . LYS A 1 81 ? 3.004 -8.031 6.027 1 96 81 LYS A CA 1
ATOM 620 C C . LYS A 1 81 ? 1.901 -8.859 5.363 1 96 81 LYS A C 1
ATOM 622 O O . LYS A 1 81 ? 0.774 -8.383 5.211 1 96 81 LYS A O 1
ATOM 627 N N . VAL A 1 82 ? 2.289 -10.039 4.973 1 97 82 VAL A N 1
ATOM 628 C CA . VAL A 1 82 ? 1.303 -10.961 4.418 1 97 82 VAL A CA 1
ATOM 629 C C . VAL A 1 82 ? 1.254 -12.234 5.262 1 97 82 VAL A C 1
ATOM 631 O O . VAL A 1 82 ? 2.291 -12.727 5.707 1 97 82 VAL A O 1
ATOM 634 N N . GLU A 1 83 ? 0.071 -12.578 5.586 1 95.19 83 GLU A N 1
ATOM 635 C CA . GLU A 1 83 ? -0.169 -13.859 6.254 1 95.19 83 GLU A CA 1
ATOM 636 C C . GLU A 1 83 ? -0.709 -14.898 5.273 1 95.19 83 GLU A C 1
ATOM 638 O O . GLU A 1 83 ? -1.745 -14.68 4.645 1 95.19 83 GLU A O 1
ATOM 643 N N . LEU A 1 84 ? 0.098 -15.938 5.098 1 91.75 84 LEU A N 1
ATOM 644 C CA . LEU A 1 84 ? -0.27 -16.969 4.125 1 91.75 84 LEU A CA 1
ATOM 645 C C . LEU A 1 84 ? -0.752 -18.234 4.824 1 91.75 84 LEU A C 1
ATOM 647 O O . LEU A 1 84 ? -0.322 -18.531 5.941 1 91.75 84 LEU A O 1
ATOM 651 N N . MET B 1 1 ? 14.891 28.344 -5.039 1 47.66 1 MET B N 1
ATOM 652 C CA . MET B 1 1 ? 13.734 27.625 -5.57 1 47.66 1 MET B CA 1
ATOM 653 C C . MET B 1 1 ? 14.039 26.141 -5.738 1 47.66 1 MET B C 1
ATOM 655 O O . MET B 1 1 ? 13.188 25.297 -5.48 1 47.66 1 MET B O 1
ATOM 659 N N . GLU B 1 2 ? 15.32 25.891 -6.223 1 53.81 2 GLU B N 1
ATOM 660 C CA . GLU B 1 2 ? 15.812 24.547 -6.5 1 53.81 2 GLU B CA 1
ATOM 661 C C . GLU B 1 2 ? 15.961 23.734 -5.215 1 53.81 2 GLU B C 1
ATOM 663 O O . GLU B 1 2 ? 15.695 22.531 -5.199 1 53.81 2 GLU B O 1
ATOM 668 N N . GLU B 1 3 ? 16.359 24.359 -4.273 1 51.69 3 GLU B N 1
ATOM 669 C CA . GLU B 1 3 ? 16.656 23.734 -2.992 1 51.69 3 GLU B CA 1
ATOM 670 C C . GLU B 1 3 ? 15.414 23.125 -2.363 1 51.69 3 GLU B C 1
ATOM 672 O O . GLU B 1 3 ? 15.477 22.047 -1.766 1 51.69 3 GLU B O 1
ATOM 677 N N . LEU B 1 4 ? 14.375 23.891 -2.391 1 51.75 4 LEU B N 1
ATOM 678 C CA . LEU B 1 4 ? 13.133 23.406 -1.805 1 51.75 4 LEU B CA 1
ATOM 679 C C . LEU B 1 4 ? 12.672 22.109 -2.488 1 51.75 4 LEU B C 1
ATOM 681 O O . LEU B 1 4 ? 12.117 21.219 -1.838 1 51.75 4 LEU B O 1
ATOM 685 N N . LYS B 1 5 ? 12.977 22.203 -3.734 1 55.03 5 LYS B N 1
ATOM 686 C CA . LYS B 1 5 ? 12.602 21.031 -4.527 1 55.03 5 LYS B CA 1
ATOM 687 C C . LYS B 1 5 ? 13.375 19.797 -4.086 1 55.03 5 LYS B C 1
ATOM 689 O O . LYS B 1 5 ? 12.836 18.688 -4.07 1 55.03 5 LYS B O 1
ATOM 694 N N . ILE B 1 6 ? 14.625 20.078 -3.83 1 54.28 6 ILE B N 1
ATOM 695 C CA . ILE B 1 6 ? 15.508 19 -3.389 1 54.28 6 ILE B CA 1
ATOM 696 C C . ILE B 1 6 ? 15.086 18.531 -2 1 54.28 6 ILE B C 1
ATOM 698 O O . ILE B 1 6 ? 15.078 17.328 -1.726 1 54.28 6 ILE B O 1
ATOM 702 N N . ALA B 1 7 ? 14.758 19.469 -1.258 1 58.94 7 ALA B N 1
ATOM 703 C CA . ALA B 1 7 ? 14.43 19.156 0.131 1 58.94 7 ALA B CA 1
ATOM 704 C C . ALA B 1 7 ? 13.18 18.281 0.216 1 58.94 7 ALA B C 1
ATOM 706 O O . ALA B 1 7 ? 13.141 17.328 0.989 1 58.94 7 ALA B O 1
ATOM 707 N N . ASN B 1 8 ? 12.289 18.578 -0.693 1 64.69 8 ASN B N 1
ATOM 708 C CA . ASN B 1 8 ? 11.047 17.812 -0.631 1 64.69 8 ASN B CA 1
ATOM 709 C C . ASN B 1 8 ? 11.18 16.469 -1.319 1 64.69 8 ASN B C 1
ATOM 711 O O . ASN B 1 8 ? 10.414 15.539 -1.033 1 64.69 8 ASN B O 1
ATOM 715 N N . ALA B 1 9 ? 12.344 16.328 -2.123 1 74.88 9 ALA B N 1
ATOM 716 C CA . ALA B 1 9 ? 12.547 15.141 -2.941 1 74.88 9 ALA B CA 1
ATOM 717 C C . ALA B 1 9 ? 13.172 14.016 -2.125 1 74.88 9 ALA B C 1
ATOM 719 O O . ALA B 1 9 ? 12.859 12.836 -2.33 1 74.88 9 ALA B O 1
ATOM 720 N N . GLN B 1 10 ? 13.812 14.305 -1.214 1 84 10 GLN B N 1
ATOM 721 C CA . GLN B 1 10 ? 14.586 13.312 -0.483 1 84 10 GLN B CA 1
ATOM 722 C C . GLN B 1 10 ? 13.68 12.422 0.361 1 84 10 GLN B C 1
ATOM 724 O O . GLN B 1 10 ? 13.758 11.195 0.279 1 84 10 GLN B O 1
ATOM 729 N N . PRO B 1 11 ? 12.805 13.109 1.013 1 88 11 PRO B N 1
ATOM 730 C CA . PRO B 1 11 ? 11.93 12.258 1.82 1 88 11 PRO B CA 1
ATOM 731 C C . PRO B 1 11 ? 10.992 11.398 0.972 1 88 11 PRO B C 1
ATOM 733 O O . PRO B 1 11 ? 10.672 10.266 1.345 1 88 11 PRO B O 1
ATOM 736 N N . ARG B 1 12 ? 10.633 11.867 -0.128 1 89.62 12 ARG B N 1
ATOM 737 C CA . ARG B 1 12 ? 9.75 11.102 -1.008 1 89.62 12 ARG B CA 1
ATOM 738 C C . ARG B 1 12 ? 10.461 9.875 -1.563 1 89.62 12 ARG B C 1
ATOM 740 O O . ARG B 1 12 ? 9.867 8.797 -1.66 1 89.62 12 ARG B O 1
ATOM 747 N N . GLU B 1 13 ? 11.711 10.094 -1.87 1 93.44 13 GLU B N 1
ATOM 748 C CA . GLU B 1 13 ? 12.477 8.977 -2.418 1 93.44 13 GLU B CA 1
ATOM 749 C C . GLU B 1 13 ? 12.727 7.906 -1.362 1 93.44 13 GLU B C 1
ATOM 751 O O . GLU B 1 13 ? 12.695 6.711 -1.666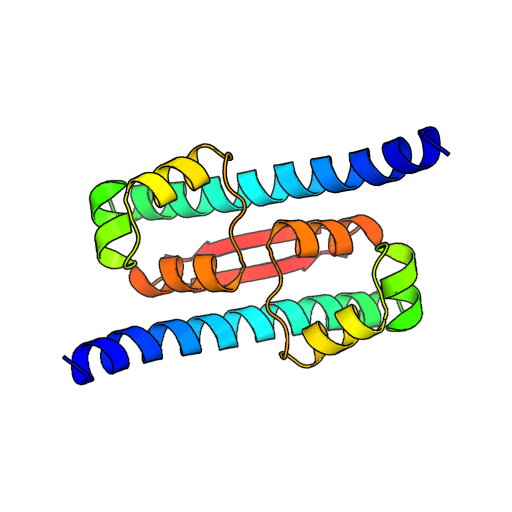 1 93.44 13 GLU B O 1
ATOM 756 N N . ALA B 1 14 ? 12.953 8.344 -0.184 1 94.94 14 ALA B N 1
ATOM 757 C CA . ALA B 1 14 ? 13.141 7.391 0.905 1 94.94 14 ALA B CA 1
ATOM 758 C C . ALA B 1 14 ? 11.875 6.578 1.147 1 94.94 14 ALA B C 1
ATOM 760 O O . ALA B 1 14 ? 11.938 5.367 1.37 1 94.94 14 ALA B O 1
ATOM 761 N N . ALA B 1 15 ? 10.805 7.285 1.082 1 95.25 15 ALA B N 1
ATOM 762 C CA . ALA B 1 15 ? 9.523 6.602 1.263 1 95.25 15 ALA B CA 1
ATOM 763 C C . ALA B 1 15 ? 9.273 5.613 0.13 1 95.25 15 ALA B C 1
ATOM 765 O O . ALA B 1 15 ? 8.758 4.512 0.362 1 95.25 15 ALA B O 1
ATOM 766 N N . ARG B 1 16 ? 9.594 6.039 -1 1 94.44 16 ARG B N 1
ATOM 767 C CA . ARG B 1 16 ? 9.422 5.156 -2.152 1 94.44 16 ARG B CA 1
ATOM 768 C C . ARG B 1 16 ? 10.289 3.908 -2.018 1 94.44 16 ARG B C 1
ATOM 770 O O . ARG B 1 16 ? 9.844 2.803 -2.338 1 94.44 16 ARG B O 1
ATOM 777 N N . GLN B 1 17 ? 11.492 4.082 -1.604 1 95.5 17 GLN B N 1
ATOM 778 C CA . GLN B 1 17 ? 12.391 2.947 -1.435 1 95.5 17 GLN B CA 1
ATOM 779 C C . GLN B 1 17 ? 11.852 1.967 -0.397 1 95.5 17 GLN B C 1
ATOM 781 O O . GLN B 1 17 ? 11.883 0.753 -0.609 1 95.5 17 GLN B O 1
ATOM 786 N N . LYS B 1 18 ? 11.367 2.502 0.652 1 96.44 18 LYS B N 1
ATOM 787 C CA . LYS B 1 18 ? 10.789 1.646 1.686 1 96.44 18 LYS B CA 1
ATOM 788 C C . LYS B 1 18 ? 9.562 0.91 1.164 1 96.44 18 LYS B C 1
ATOM 790 O O . LYS B 1 18 ? 9.406 -0.291 1.396 1 96.44 18 LYS B O 1
ATOM 795 N N . ALA B 1 19 ? 8.805 1.643 0.481 1 96.56 19 ALA B N 1
ATOM 796 C CA . ALA B 1 19 ? 7.562 1.07 -0.039 1 96.56 19 ALA B CA 1
ATOM 797 C C . ALA B 1 19 ? 7.852 -0.034 -1.052 1 96.56 19 ALA B C 1
ATOM 799 O O . ALA B 1 19 ? 7.23 -1.1 -1.01 1 96.56 19 ALA B O 1
ATOM 800 N N . THR B 1 20 ? 8.766 0.265 -1.942 1 96.31 20 THR B N 1
ATOM 801 C CA . THR B 1 20 ? 9.07 -0.732 -2.961 1 96.31 20 THR B CA 1
ATOM 802 C C . THR B 1 20 ? 9.742 -1.953 -2.338 1 96.31 20 THR B C 1
ATOM 804 O O . THR B 1 20 ? 9.555 -3.078 -2.803 1 96.31 20 THR B O 1
ATOM 807 N N . GLN B 1 21 ? 10.508 -1.729 -1.37 1 96.94 21 GLN B N 1
ATOM 808 C CA . GLN B 1 21 ? 11.117 -2.852 -0.66 1 96.94 21 GLN B CA 1
ATOM 809 C C . GLN B 1 21 ? 10.055 -3.717 0.01 1 96.94 21 GLN B C 1
ATOM 811 O O . GLN B 1 21 ? 10.102 -4.945 -0.072 1 96.94 21 GLN B O 1
ATOM 816 N N . ASN B 1 22 ? 9.133 -3.086 0.675 1 96.69 22 ASN B N 1
ATOM 817 C CA . ASN B 1 22 ? 8.039 -3.811 1.318 1 96.69 22 ASN B CA 1
ATOM 818 C C . ASN B 1 22 ? 7.254 -4.648 0.313 1 96.69 22 ASN B C 1
ATOM 820 O O . ASN B 1 22 ? 6.969 -5.82 0.563 1 96.69 22 ASN B O 1
ATOM 824 N N . ALA B 1 23 ? 6.965 -4.047 -0.734 1 97.06 23 ALA B N 1
ATOM 825 C CA . ALA B 1 23 ? 6.215 -4.754 -1.771 1 97.06 23 ALA B CA 1
ATOM 826 C C . ALA B 1 23 ? 6.996 -5.953 -2.295 1 97.06 23 ALA B C 1
ATOM 828 O O . ALA B 1 23 ? 6.441 -7.043 -2.449 1 97.06 23 ALA B O 1
ATOM 829 N N . ALA B 1 24 ? 8.227 -5.703 -2.586 1 97.69 24 ALA B N 1
ATOM 830 C CA . ALA B 1 24 ? 9.086 -6.77 -3.096 1 97.69 24 ALA B CA 1
ATOM 831 C C . ALA B 1 24 ? 9.148 -7.938 -2.113 1 97.69 24 ALA B C 1
ATOM 833 O O . ALA B 1 24 ? 9.031 -9.102 -2.514 1 97.69 24 ALA B O 1
ATOM 834 N N . GLU B 1 25 ? 9.297 -7.656 -0.893 1 97.31 25 GLU B N 1
ATOM 835 C CA . GLU B 1 25 ? 9.406 -8.68 0.142 1 97.31 25 GLU B CA 1
ATOM 836 C C . GLU B 1 25 ? 8.109 -9.477 0.26 1 97.31 25 GLU B C 1
ATOM 838 O O . GLU B 1 25 ? 8.141 -10.695 0.473 1 97.31 25 GLU B O 1
ATOM 843 N N . ILE B 1 26 ? 7.055 -8.828 0.116 1 97.5 26 ILE B N 1
ATOM 844 C CA . ILE B 1 26 ? 5.758 -9.492 0.208 1 97.5 26 ILE B CA 1
ATOM 845 C C . ILE B 1 26 ? 5.602 -10.484 -0.939 1 97.5 26 ILE B C 1
ATOM 847 O O . ILE B 1 26 ? 5.207 -11.633 -0.724 1 97.5 26 ILE B O 1
ATOM 851 N N . LEU B 1 27 ? 5.883 -10.008 -2.119 1 97.62 27 LEU B N 1
ATOM 852 C CA . LEU B 1 27 ? 5.75 -10.891 -3.27 1 97.62 27 LEU B CA 1
ATOM 853 C C . LEU B 1 27 ? 6.715 -12.07 -3.164 1 97.62 27 LEU B C 1
ATOM 855 O O . LEU B 1 27 ? 6.352 -13.203 -3.475 1 97.62 27 LEU B O 1
ATOM 859 N N . LEU B 1 28 ? 7.914 -11.75 -2.732 1 97.25 28 LEU B N 1
ATOM 860 C CA . LEU B 1 28 ? 8.891 -12.812 -2.547 1 97.25 28 LEU B CA 1
ATOM 861 C C . LEU B 1 28 ? 8.414 -13.82 -1.509 1 97.25 28 LEU B C 1
ATOM 863 O O . LEU B 1 28 ? 8.555 -15.031 -1.7 1 97.25 28 LEU B O 1
ATOM 867 N N . GLU B 1 29 ? 7.898 -13.367 -0.476 1 97.5 29 GLU B N 1
ATOM 868 C CA . GLU B 1 29 ? 7.367 -14.234 0.57 1 97.5 29 GLU B CA 1
ATOM 869 C C . GLU B 1 29 ? 6.223 -15.094 0.043 1 97.5 29 GLU B C 1
ATOM 871 O O . GLU B 1 29 ? 6.148 -16.297 0.345 1 97.5 29 GLU B O 1
ATOM 876 N N . ILE B 1 30 ? 5.398 -14.516 -0.674 1 97.31 30 ILE B N 1
ATOM 877 C CA . ILE B 1 30 ? 4.277 -15.234 -1.268 1 97.31 30 ILE B CA 1
ATOM 878 C C . ILE B 1 30 ? 4.801 -16.375 -2.131 1 97.31 30 ILE B C 1
ATOM 880 O O . ILE B 1 30 ? 4.367 -17.531 -1.979 1 97.31 30 ILE B O 1
ATOM 884 N N . ARG B 1 31 ? 5.699 -15.977 -3.033 1 97.56 31 ARG B N 1
ATOM 885 C CA . ARG B 1 31 ? 6.219 -16.984 -3.945 1 97.56 31 ARG B CA 1
ATOM 886 C C . ARG B 1 31 ? 6.949 -18.094 -3.186 1 97.56 31 ARG B C 1
ATOM 888 O O . ARG B 1 31 ? 6.781 -19.281 -3.48 1 97.56 31 ARG B O 1
ATOM 895 N N . SER B 1 32 ? 7.719 -17.719 -2.189 1 97.25 32 SER B N 1
ATOM 896 C CA . SER B 1 32 ? 8.492 -18.672 -1.396 1 97.25 32 SER B CA 1
ATOM 897 C C . SER B 1 32 ? 7.574 -19.609 -0.605 1 97.25 32 SER B C 1
ATOM 899 O O . SER B 1 32 ? 7.75 -20.828 -0.622 1 97.25 32 SER B O 1
ATOM 901 N N . LYS B 1 33 ? 6.57 -19.141 -0.042 1 96.31 33 LYS B N 1
ATOM 902 C CA . LYS B 1 33 ? 5.68 -19.922 0.817 1 96.31 33 LYS B CA 1
ATOM 903 C C . LYS B 1 33 ? 4.734 -20.781 -0.009 1 96.31 33 LYS B C 1
ATOM 905 O O . LYS B 1 33 ? 4.363 -21.891 0.41 1 96.31 33 LYS B O 1
ATOM 910 N N . ARG B 1 34 ? 4.395 -20.281 -1.175 1 95.5 34 ARG B N 1
ATOM 911 C CA . ARG B 1 34 ? 3.479 -21.031 -2.031 1 95.5 34 ARG B CA 1
ATOM 912 C C . ARG B 1 34 ? 4.242 -21.906 -3.021 1 95.5 34 ARG B C 1
ATOM 914 O O . ARG B 1 34 ? 3.645 -22.734 -3.711 1 95.5 34 ARG B O 1
ATOM 921 N N . GLY B 1 35 ? 5.48 -21.656 -3.145 1 96.69 35 GLY B N 1
ATOM 922 C CA . GLY B 1 35 ? 6.301 -22.422 -4.059 1 96.69 35 GLY B CA 1
ATOM 923 C C . GLY B 1 35 ? 5.988 -22.156 -5.52 1 96.69 35 GLY B C 1
ATOM 924 O O . GLY B 1 35 ? 5.938 -23.078 -6.332 1 96.69 35 GLY B O 1
ATOM 925 N N . ILE B 1 36 ? 5.77 -20.953 -5.824 1 97 36 ILE B N 1
ATOM 926 C CA . ILE B 1 36 ? 5.379 -20.656 -7.195 1 97 36 ILE B CA 1
ATOM 927 C C . ILE B 1 36 ? 6.395 -19.703 -7.82 1 97 36 ILE B C 1
ATOM 929 O O . ILE B 1 36 ? 7.117 -19 -7.109 1 97 36 ILE B O 1
ATOM 933 N N . SER B 1 37 ? 6.395 -19.703 -9.148 1 98.06 37 SER B N 1
ATOM 934 C CA . SER B 1 37 ? 7.262 -18.812 -9.922 1 98.06 37 SER B 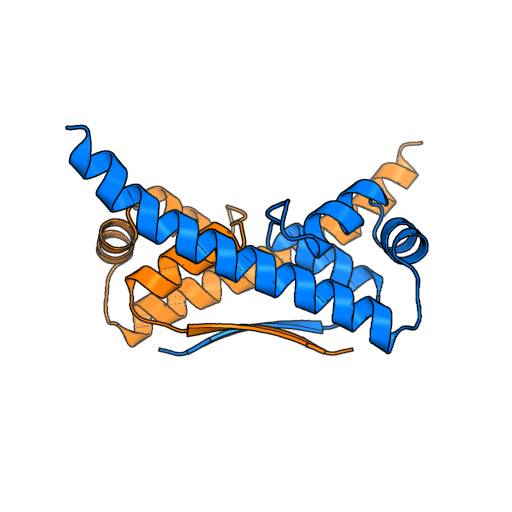CA 1
ATOM 935 C C . SER B 1 37 ? 6.617 -17.453 -10.117 1 98.06 37 SER B C 1
ATOM 937 O O . SER B 1 37 ? 5.445 -17.25 -9.789 1 98.06 37 SER B O 1
ATOM 939 N N . GLN B 1 38 ? 7.43 -16.531 -10.547 1 98.06 38 GLN B N 1
ATOM 940 C CA . GLN B 1 38 ? 6.898 -15.219 -10.906 1 98.06 38 GLN B CA 1
ATOM 941 C C . GLN B 1 38 ? 5.805 -15.344 -11.961 1 98.06 38 GLN B C 1
ATOM 943 O O . GLN B 1 38 ? 4.801 -14.633 -11.914 1 98.06 38 GLN B O 1
ATOM 948 N N . ALA B 1 39 ? 6.023 -16.266 -12.93 1 98.06 39 ALA B N 1
ATOM 949 C CA . ALA B 1 39 ? 5.062 -16.484 -14.008 1 98.06 39 ALA B CA 1
ATOM 950 C C . ALA B 1 39 ? 3.734 -17 -13.469 1 98.06 39 ALA B C 1
ATOM 952 O O . ALA B 1 39 ? 2.668 -16.531 -13.883 1 98.06 39 ALA B O 1
ATOM 953 N N . ARG B 1 40 ? 3.855 -17.906 -12.57 1 97.94 40 ARG B N 1
ATOM 954 C CA . ARG B 1 40 ? 2.645 -18.469 -11.977 1 97.94 40 ARG B CA 1
ATOM 955 C C . ARG B 1 40 ? 1.913 -17.438 -11.141 1 97.94 40 ARG B C 1
ATOM 957 O O . ARG B 1 40 ? 0.684 -17.344 -11.18 1 97.94 40 ARG B O 1
ATOM 964 N N . LEU B 1 41 ? 2.635 -16.656 -10.344 1 97.5 41 LEU B N 1
ATOM 965 C CA . LEU B 1 41 ? 2.021 -15.594 -9.57 1 97.5 41 LEU B CA 1
ATOM 966 C C . LEU B 1 41 ? 1.31 -14.594 -10.484 1 97.5 41 LEU B C 1
ATOM 968 O O . LEU B 1 41 ? 0.201 -14.156 -10.18 1 97.5 41 LEU B O 1
ATOM 972 N N . ALA B 1 42 ? 1.959 -14.258 -11.539 1 97.5 42 ALA B N 1
ATOM 973 C CA . ALA B 1 42 ? 1.389 -13.336 -12.523 1 97.5 42 ALA B CA 1
ATOM 974 C C . ALA B 1 42 ? 0.077 -13.883 -13.086 1 97.5 42 ALA B C 1
ATOM 976 O O . ALA B 1 42 ? -0.92 -13.156 -13.156 1 97.5 42 ALA B O 1
ATOM 977 N N . GLU B 1 43 ? 0.063 -15.094 -13.352 1 96.88 43 GLU B N 1
ATOM 978 C CA . GLU B 1 43 ? -1.117 -15.75 -13.898 1 96.88 43 GLU B CA 1
ATOM 979 C C . GLU B 1 43 ? -2.27 -15.742 -12.898 1 96.88 43 GLU B C 1
ATOM 981 O O . GLU B 1 43 ? -3.389 -15.359 -13.234 1 96.88 43 GLU B O 1
ATOM 986 N N . ILE B 1 44 ? -1.953 -16.094 -11.68 1 94.56 44 ILE B N 1
ATOM 987 C CA . ILE B 1 44 ? -2.967 -16.203 -10.633 1 94.56 44 ILE B CA 1
ATOM 988 C C . ILE B 1 44 ? -3.521 -14.828 -10.297 1 94.56 44 ILE B C 1
ATOM 990 O O . ILE B 1 44 ? -4.691 -14.695 -9.93 1 94.56 44 ILE B O 1
ATOM 994 N N . SER B 1 45 ? -2.695 -13.836 -10.406 1 95.12 45 SER B N 1
ATOM 995 C CA . SER B 1 45 ? -3.098 -12.492 -10.008 1 95.12 45 SER B CA 1
ATOM 996 C C . SER B 1 45 ? -3.582 -11.688 -11.211 1 95.12 45 SER B C 1
ATOM 998 O O . SER B 1 45 ? -3.908 -10.5 -11.078 1 95.12 45 SER B O 1
ATOM 1000 N N . GLY B 1 46 ? -3.586 -12.258 -12.344 1 94.31 46 GLY B N 1
ATOM 1001 C CA . GLY B 1 46 ? -4.039 -11.555 -13.531 1 94.31 46 GLY B CA 1
ATOM 1002 C C . GLY B 1 46 ? -3.109 -10.43 -13.953 1 94.31 46 GLY B C 1
ATOM 1003 O O . GLY B 1 46 ? -3.566 -9.352 -14.344 1 94.31 46 GLY B O 1
ATOM 1004 N N . ARG B 1 47 ? -1.861 -10.664 -13.797 1 94.94 47 ARG B N 1
ATOM 1005 C CA . ARG B 1 47 ? -0.845 -9.672 -14.156 1 94.94 47 ARG B CA 1
ATOM 1006 C C . ARG B 1 47 ? 0.174 -10.266 -15.125 1 94.94 47 ARG B C 1
ATOM 1008 O O . ARG B 1 47 ? 0.193 -11.477 -15.359 1 94.94 47 ARG B O 1
ATOM 1015 N N . LYS B 1 48 ? 0.896 -9.344 -15.664 1 96.88 48 LYS B N 1
ATOM 1016 C CA . LYS B 1 48 ? 2.012 -9.797 -16.484 1 96.88 48 LYS B CA 1
ATOM 1017 C C . LYS B 1 48 ? 3.217 -10.172 -15.625 1 96.88 48 LYS B C 1
ATOM 1019 O O . LYS B 1 48 ? 3.488 -9.516 -14.617 1 96.88 48 LYS B O 1
ATOM 1024 N N . GLN B 1 49 ? 3.898 -11.172 -16.094 1 97.75 49 GLN B N 1
ATOM 1025 C CA . GLN B 1 49 ? 5.113 -11.578 -15.383 1 97.75 49 GLN B CA 1
ATOM 1026 C C . GLN B 1 49 ? 6.102 -10.422 -15.281 1 97.75 49 GLN B C 1
ATOM 1028 O O . GLN B 1 49 ? 6.793 -10.281 -14.273 1 97.75 49 GLN B O 1
ATOM 1033 N N . SER B 1 50 ? 6.121 -9.641 -16.25 1 97.69 50 SER B N 1
ATOM 1034 C CA . SER B 1 50 ? 7.031 -8.5 -16.25 1 97.69 50 SER B CA 1
ATOM 1035 C C . SER B 1 50 ? 6.699 -7.531 -15.125 1 97.69 50 SER B C 1
ATOM 1037 O O . SER B 1 50 ? 7.594 -6.902 -14.555 1 97.69 50 SER B O 1
ATOM 1039 N N . TYR B 1 51 ? 5.504 -7.402 -14.828 1 96.81 51 TYR B N 1
ATOM 1040 C CA . TYR B 1 51 ? 5.07 -6.531 -13.742 1 96.81 51 TYR B CA 1
ATOM 1041 C C . TYR B 1 51 ? 5.539 -7.066 -12.398 1 96.81 51 TYR B C 1
ATOM 1043 O O . TYR B 1 51 ? 6.102 -6.324 -11.586 1 96.81 51 TYR B O 1
ATOM 1051 N N . ILE B 1 52 ? 5.277 -8.312 -12.227 1 97.69 52 ILE B N 1
ATOM 1052 C CA . ILE B 1 52 ? 5.715 -8.961 -10.992 1 97.69 52 ILE B CA 1
ATOM 1053 C C . ILE B 1 52 ? 7.227 -8.805 -10.836 1 97.69 52 ILE B C 1
ATOM 1055 O O . ILE B 1 52 ? 7.711 -8.453 -9.758 1 97.69 52 ILE B O 1
ATOM 1059 N N . SER B 1 53 ? 7.883 -9.008 -11.891 1 97.81 53 SER B N 1
ATOM 1060 C CA . SER B 1 53 ? 9.336 -8.898 -11.891 1 97.81 53 SER B CA 1
ATOM 1061 C C . SER B 1 53 ? 9.781 -7.492 -11.523 1 97.81 53 SER B C 1
ATOM 1063 O O . SER B 1 53 ? 10.695 -7.316 -10.703 1 97.81 53 SER B O 1
ATOM 1065 N N . ARG B 1 54 ? 9.148 -6.535 -12.055 1 97.38 54 ARG B N 1
ATOM 1066 C CA . ARG B 1 54 ? 9.516 -5.152 -11.781 1 97.38 54 ARG B CA 1
ATOM 1067 C C . ARG B 1 54 ? 9.242 -4.789 -10.328 1 97.38 54 ARG B C 1
ATOM 1069 O O . ARG B 1 54 ? 10.008 -4.043 -9.711 1 97.38 54 ARG B O 1
ATOM 1076 N N . VAL B 1 55 ? 8.219 -5.273 -9.766 1 97.31 55 VAL B N 1
ATOM 1077 C CA . VAL B 1 55 ? 7.895 -5.016 -8.367 1 97.31 55 VAL B CA 1
ATOM 1078 C C . VAL B 1 55 ? 8.93 -5.684 -7.465 1 97.31 55 VAL B C 1
ATOM 1080 O O . VAL B 1 55 ? 9.461 -5.055 -6.547 1 97.31 55 VAL B O 1
ATOM 1083 N N . GLU B 1 56 ? 9.258 -6.891 -7.832 1 97.44 56 GLU B N 1
ATOM 1084 C CA . GLU B 1 56 ? 10.18 -7.664 -7.004 1 97.44 56 GLU B CA 1
ATOM 1085 C C . GLU B 1 56 ? 11.602 -7.105 -7.09 1 97.44 56 GLU B C 1
ATOM 1087 O O . GLU B 1 56 ? 12.422 -7.34 -6.203 1 97.44 56 GLU B O 1
ATOM 1092 N N . SER B 1 57 ? 11.82 -6.406 -8.172 1 96.81 57 SER B N 1
ATOM 1093 C CA . SER B 1 57 ? 13.133 -5.785 -8.336 1 96.81 57 SER B CA 1
ATOM 1094 C C . SER B 1 57 ? 13.117 -4.34 -7.848 1 96.81 57 SER B C 1
ATOM 1096 O O . SER B 1 57 ? 14.07 -3.59 -8.094 1 96.81 57 SER B O 1
ATOM 1098 N N . ARG B 1 58 ? 12.078 -3.9 -7.266 1 96.06 58 ARG B N 1
ATOM 1099 C CA . ARG B 1 58 ? 11.914 -2.582 -6.66 1 96.06 58 ARG B CA 1
ATOM 1100 C C . ARG B 1 58 ? 11.977 -1.482 -7.715 1 96.06 58 ARG B C 1
ATOM 1102 O O . ARG B 1 58 ? 12.453 -0.378 -7.438 1 96.06 58 ARG B O 1
ATOM 1109 N N . GLN B 1 59 ? 11.555 -1.812 -8.867 1 94.44 59 GLN B N 1
ATOM 1110 C CA . GLN B 1 59 ? 11.57 -0.857 -9.977 1 94.44 59 GLN B CA 1
ATOM 1111 C C . GLN B 1 59 ? 10.172 -0.289 -10.227 1 94.44 59 GLN B C 1
ATOM 1113 O O . GLN B 1 59 ? 10 0.606 -11.055 1 94.44 59 GLN B O 1
ATOM 1118 N N . GLN B 1 60 ? 9.266 -0.776 -9.57 1 93.19 60 GLN B N 1
ATOM 1119 C CA . GLN B 1 60 ? 7.871 -0.365 -9.742 1 93.19 60 GLN B CA 1
ATOM 1120 C C . GLN B 1 60 ? 7.184 -0.165 -8.398 1 93.19 60 GLN B C 1
ATOM 1122 O O . GLN B 1 60 ? 7.273 -1.021 -7.516 1 93.19 60 GLN B O 1
ATOM 1127 N N . ASN B 1 61 ? 6.566 1.011 -8.344 1 90.75 61 ASN B N 1
ATOM 1128 C CA . ASN B 1 61 ? 5.707 1.224 -7.184 1 90.75 61 ASN B CA 1
ATOM 1129 C C . ASN B 1 61 ? 4.34 0.58 -7.375 1 90.75 61 ASN B C 1
ATOM 1131 O O . ASN B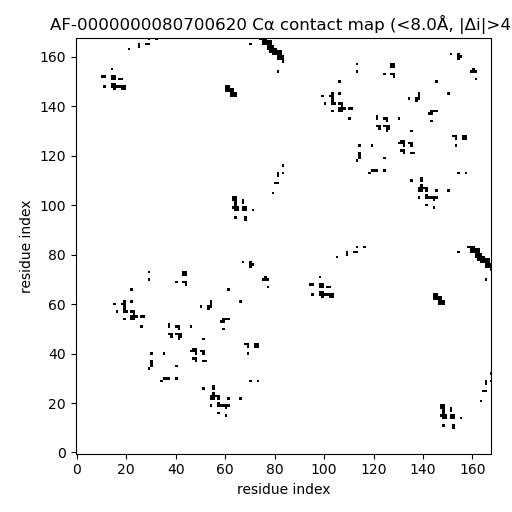 1 61 ? 3.783 0.606 -8.477 1 90.75 61 ASN B O 1
ATOM 1135 N N . ILE B 1 62 ? 3.852 -0.038 -6.367 1 95.25 62 ILE B N 1
ATOM 1136 C CA . ILE B 1 62 ? 2.562 -0.717 -6.449 1 95.25 62 ILE B CA 1
ATOM 1137 C C . ILE B 1 62 ? 1.548 -0.005 -5.555 1 95.25 62 ILE B C 1
ATOM 1139 O O . ILE B 1 62 ? 1.914 0.589 -4.539 1 95.25 62 ILE B O 1
ATOM 1143 N N . SER B 1 63 ? 0.323 0.027 -6.023 1 96.25 63 SER B N 1
ATOM 1144 C CA . SER B 1 63 ? -0.739 0.572 -5.184 1 96.25 63 SER B CA 1
ATOM 1145 C C . SER B 1 63 ? -1.165 -0.427 -4.113 1 96.25 63 SER B C 1
ATOM 1147 O O . SER B 1 63 ? -0.935 -1.63 -4.254 1 96.25 63 SER B O 1
ATOM 1149 N N . LEU B 1 64 ? -1.766 0.068 -3.096 1 97 64 LEU B N 1
ATOM 1150 C CA . LEU B 1 64 ? -2.293 -0.803 -2.051 1 97 64 LEU B CA 1
ATOM 1151 C C . LEU B 1 64 ? -3.361 -1.737 -2.609 1 97 64 LEU B C 1
ATOM 1153 O O . LEU B 1 64 ? -3.439 -2.902 -2.215 1 97 64 LEU B O 1
ATOM 1157 N N . ALA B 1 65 ? -4.117 -1.288 -3.533 1 96.31 65 ALA B N 1
ATOM 1158 C CA . ALA B 1 65 ? -5.168 -2.094 -4.152 1 96.31 65 ALA B CA 1
ATOM 1159 C C . ALA B 1 65 ? -4.57 -3.248 -4.953 1 96.31 65 ALA B C 1
ATOM 1161 O O . ALA B 1 65 ? -5.035 -4.387 -4.852 1 96.31 65 ALA B O 1
ATOM 1162 N N . THR B 1 66 ? -3.57 -2.936 -5.688 1 96.19 66 THR B N 1
ATOM 1163 C CA . THR B 1 66 ? -2.926 -3.965 -6.492 1 96.19 66 THR B CA 1
ATOM 1164 C C . THR B 1 66 ? -2.262 -5.012 -5.605 1 96.19 66 THR B C 1
ATOM 1166 O O . THR B 1 66 ? -2.375 -6.215 -5.859 1 96.19 66 THR B O 1
ATOM 1169 N N . LEU B 1 67 ? -1.56 -4.535 -4.637 1 97.19 67 LEU B N 1
ATOM 1170 C CA . LEU B 1 67 ? -0.948 -5.461 -3.688 1 97.19 67 LEU B CA 1
ATOM 1171 C C . LEU B 1 67 ? -2.002 -6.352 -3.041 1 97.19 67 LEU B C 1
ATOM 1173 O O . LEU B 1 67 ? -1.806 -7.562 -2.918 1 97.19 67 LEU B O 1
ATOM 1177 N N . GLN B 1 68 ? -3.096 -5.758 -2.688 1 97.38 68 GLN B N 1
ATOM 1178 C CA . GLN B 1 68 ? -4.211 -6.5 -2.109 1 97.38 68 GLN B CA 1
ATOM 1179 C C . GLN B 1 68 ? -4.73 -7.555 -3.082 1 97.38 68 GLN B C 1
ATOM 1181 O O . GLN B 1 68 ? -5.027 -8.68 -2.684 1 97.38 68 GLN B O 1
ATOM 1186 N N . GLU B 1 69 ? -4.828 -7.18 -4.27 1 96.75 69 GLU B N 1
ATOM 1187 C CA . GLU B 1 69 ? -5.293 -8.109 -5.297 1 96.75 69 GLU B CA 1
ATOM 1188 C C . GLU B 1 69 ? -4.387 -9.336 -5.383 1 96.75 69 GLU B C 1
ATOM 1190 O O . GLU B 1 69 ? -4.871 -10.469 -5.473 1 96.75 69 GLU B O 1
ATOM 1195 N N . ILE B 1 70 ? -3.162 -9.086 -5.422 1 97 70 ILE B N 1
ATOM 1196 C CA . ILE B 1 70 ? -2.188 -10.164 -5.547 1 97 70 ILE B CA 1
ATOM 1197 C C . ILE B 1 70 ? -2.266 -11.07 -4.32 1 97 70 ILE B C 1
ATOM 1199 O O . ILE B 1 70 ? -2.289 -12.297 -4.453 1 97 70 ILE B O 1
ATOM 1203 N N . VAL B 1 71 ? -2.311 -10.508 -3.211 1 97.44 71 VAL B N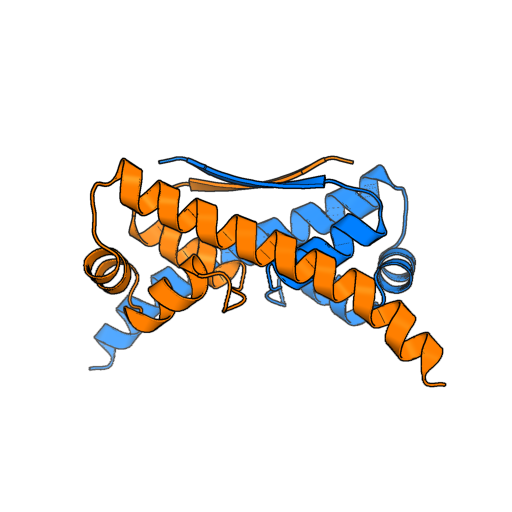 1
ATOM 1204 C CA . VAL B 1 71 ? -2.379 -11.273 -1.969 1 97.44 71 VAL B CA 1
ATOM 1205 C C . VAL B 1 71 ? -3.666 -12.094 -1.938 1 97.44 71 VAL B C 1
ATOM 1207 O O . VAL B 1 71 ? -3.648 -13.273 -1.574 1 97.44 71 VAL B O 1
ATOM 1210 N N . ASP B 1 72 ? -4.777 -11.492 -2.367 1 96.56 72 ASP B N 1
ATOM 1211 C CA . ASP B 1 72 ? -6.062 -12.188 -2.4 1 96.56 72 ASP B CA 1
ATOM 1212 C C . ASP B 1 72 ? -6.027 -13.367 -3.365 1 96.56 72 ASP B C 1
ATOM 1214 O O . ASP B 1 72 ? -6.613 -14.414 -3.09 1 96.56 72 ASP B O 1
ATOM 1218 N N . ALA B 1 73 ? -5.352 -13.133 -4.426 1 95.62 73 ALA B N 1
ATOM 1219 C CA . ALA B 1 73 ? -5.301 -14.141 -5.477 1 95.62 73 ALA B CA 1
ATOM 1220 C C . ALA B 1 73 ? -4.641 -15.422 -4.977 1 95.62 73 ALA B C 1
ATOM 1222 O O . ALA B 1 73 ? -4.949 -16.516 -5.453 1 95.62 73 ALA B O 1
ATOM 1223 N N . VAL B 1 74 ? -3.797 -15.289 -3.975 1 95.69 74 VAL B N 1
ATOM 1224 C CA . VAL B 1 74 ? -3.092 -16.469 -3.471 1 95.69 74 VAL B CA 1
ATOM 1225 C C . VAL B 1 74 ? -3.709 -16.906 -2.146 1 95.69 74 VAL B C 1
ATOM 1227 O O . VAL B 1 74 ? -3.154 -17.766 -1.453 1 95.69 74 VAL B O 1
ATOM 1230 N N . GLY B 1 75 ? -4.758 -16.312 -1.762 1 95.31 75 GLY B N 1
ATOM 1231 C CA . GLY B 1 75 ? -5.473 -16.688 -0.553 1 95.31 75 GLY B CA 1
ATOM 1232 C C . GLY B 1 75 ? -4.801 -16.203 0.716 1 95.31 75 GLY B C 1
ATOM 1233 O O . GLY B 1 75 ? -4.957 -16.797 1.778 1 95.31 75 GLY B O 1
ATOM 1234 N N . GLY B 1 76 ? -4.078 -15.164 0.6 1 96.06 76 GLY B N 1
ATOM 1235 C CA . GLY B 1 76 ? -3.412 -14.594 1.761 1 96.06 76 GLY B CA 1
ATOM 1236 C C . GLY B 1 76 ? -4.184 -13.453 2.393 1 96.06 76 GLY B C 1
ATOM 1237 O O . GLY B 1 76 ? -5.27 -13.102 1.929 1 96.06 76 GLY B O 1
ATOM 1238 N N . ASN B 1 77 ? -3.613 -13.039 3.555 1 96.88 77 ASN B N 1
ATOM 1239 C CA . ASN B 1 77 ? -4.145 -11.883 4.266 1 96.88 77 ASN B CA 1
ATOM 1240 C C . ASN B 1 77 ? -3.105 -10.773 4.379 1 96.88 77 ASN B C 1
ATOM 1242 O O . ASN B 1 77 ? -2.027 -10.977 4.941 1 96.88 77 ASN B O 1
ATOM 1246 N N . LEU B 1 78 ? -3.461 -9.672 3.77 1 96.81 78 LEU B N 1
ATOM 1247 C CA . LEU B 1 78 ? -2.57 -8.523 3.844 1 96.81 78 LEU B CA 1
ATOM 1248 C C . LEU B 1 78 ? -2.812 -7.727 5.121 1 96.81 78 LEU B C 1
ATOM 1250 O O . LEU B 1 78 ? -3.949 -7.344 5.414 1 96.81 78 LEU B O 1
ATOM 1254 N N . VAL B 1 79 ? -1.743 -7.527 5.891 1 96.69 79 VAL B N 1
ATOM 1255 C CA . VAL B 1 79 ? -1.828 -6.758 7.129 1 96.69 79 VAL B CA 1
ATOM 1256 C C . VAL B 1 79 ? -1.052 -5.449 6.98 1 96.69 79 VAL B C 1
ATOM 1258 O O . VAL B 1 79 ? 0.153 -5.465 6.715 1 96.69 79 VAL B O 1
ATOM 1261 N N . VAL B 1 80 ? -1.756 -4.402 7.094 1 96 80 VAL B N 1
ATOM 1262 C CA . VAL B 1 80 ? -1.145 -3.08 7.039 1 96 80 VAL B CA 1
ATOM 1263 C C . VAL B 1 80 ? -1.455 -2.314 8.328 1 96 80 VAL B C 1
ATOM 1265 O O . VAL B 1 80 ? -2.623 -2.119 8.672 1 96 80 VAL B O 1
ATOM 1268 N N . LYS B 1 81 ? -0.424 -1.894 9.016 1 96.06 81 LYS B N 1
ATOM 1269 C CA . LYS B 1 81 ? -0.578 -1.188 10.281 1 96.06 81 LYS B CA 1
ATOM 1270 C C . LYS B 1 81 ? 0.456 -0.075 10.422 1 96.06 81 LYS B C 1
ATOM 1272 O O . LYS B 1 81 ? 1.482 -0.085 9.734 1 96.06 81 LYS B O 1
ATOM 1277 N N . VAL B 1 82 ? 0.131 0.844 11.281 1 97.06 82 VAL B N 1
ATOM 1278 C CA . VAL B 1 82 ? 1.085 1.905 11.586 1 97.06 82 VAL B CA 1
ATOM 1279 C C . VAL B 1 82 ? 1.427 1.884 13.078 1 97.06 82 VAL B C 1
ATOM 1281 O O . VAL B 1 82 ? 0.552 1.665 13.914 1 97.06 82 VAL B O 1
ATOM 1284 N N . GLU B 1 83 ? 2.672 1.923 13.312 1 95.44 83 GLU B N 1
ATOM 1285 C CA . GLU B 1 83 ? 3.168 2.07 14.68 1 95.44 83 GLU B CA 1
ATOM 1286 C C . GLU B 1 83 ? 3.621 3.502 14.945 1 95.44 83 GLU B C 1
ATOM 1288 O O . GLU B 1 83 ? 4.496 4.023 14.25 1 95.44 83 GLU B O 1
ATOM 1293 N N . LEU B 1 84 ? 2.928 4.117 15.867 1 91.88 84 LEU B N 1
ATOM 1294 C CA . LEU B 1 84 ? 3.211 5.52 16.156 1 91.88 84 LEU B CA 1
ATOM 1295 C C . LEU B 1 84 ? 3.943 5.664 17.484 1 91.88 84 LEU B C 1
ATOM 1297 O O . LEU B 1 84 ? 3.76 4.848 18.391 1 91.88 84 LEU B O 1
#

Organism: Aerococcus viridans (strain ATCC 11563 / DSM 20340 / CCUG 4311 / JCM 20461 / NBRC 12219 / NCTC 8251 / M1) (NCBI:txid655812)

Foldseek 3Di:
DVVVVVVVVVVVVVVLQVQLCVLLVVLVVLCVVVVHDLCVLCVLLVHHSVVSVCSNVSNDGDDPVSSVSSQVSSPHDDDDDDDD/DVVVVVVVPVVVVVVLQVQLCVQLVVLVVLCVVVVHDLCVLCVLLVHHSVVSVCSNVSNDHDDPVSSVSSCVSSPHDDDDDDDD

Radius of gyration: 16.62 Å; Cα contacts (8 Å, |Δi|>4): 240; chains: 2; bounding box: 36×50×42 Å

Solvent-accessible surface area (backbone atoms only — not comparable to full-atom values): 8708 Å² total; per-residue (Å²): 118,69,60,59,51,51,62,60,43,51,57,48,50,53,17,35,52,52,29,16,47,48,52,15,52,44,54,49,48,50,28,63,76,66,70,46,51,60,59,54,50,10,59,61,45,74,45,52,42,67,54,49,50,32,25,57,66,51,72,34,85,54,37,38,31,56,53,35,31,43,36,50,52,72,66,34,42,78,45,72,49,69,48,119,117,68,60,60,52,51,60,59,44,51,57,49,51,52,18,34,52,52,28,16,47,48,52,15,50,44,54,50,48,49,28,64,77,68,70,45,51,61,58,54,50,12,58,61,45,74,45,52,40,67,55,49,51,32,26,56,67,51,71,35,85,54,36,37,32,56,53,36,31,44,34,51,52,72,68,33,42,78,44,72,48,68,48,119

Sequence (168 aa):
MEELKIANAQPREAARQKATQNAAEILLEIRSKRGISQARLAEISGRKQSYISRVESRQQNISLATLQEIVDAVGGNLVVKVELMEELKIANAQPREAARQKATQNAAEILLEIRSKRGISQARLAEISGRKQSYISRVESRQQNISLATLQEIVDAVGGNLVVKVEL

pLDDT: mean 91.9, std 12.34, range [47.66, 98.06]